Protein AF-A0A843AF05-F1 (afdb_monomer_lite)

Structure (mmCIF, N/CA/C/O backbone):
data_AF-A0A843AF05-F1
#
_entry.id   AF-A0A843AF05-F1
#
loop_
_atom_site.group_PDB
_atom_site.id
_atom_site.type_symbol
_atom_site.label_atom_id
_atom_site.label_alt_id
_atom_site.label_comp_id
_atom_site.label_asym_id
_atom_site.label_entity_id
_atom_site.label_seq_id
_atom_site.pdbx_PDB_ins_code
_atom_site.Cartn_x
_atom_site.Cartn_y
_atom_site.Cartn_z
_atom_site.occupancy
_atom_site.B_iso_or_equiv
_atom_site.auth_seq_id
_atom_site.auth_comp_id
_atom_site.auth_asym_id
_atom_site.auth_atom_id
_atom_site.pdbx_PDB_model_num
ATOM 1 N N . MET A 1 1 ? 6.111 -13.508 3.708 1.00 65.50 1 MET A N 1
ATOM 2 C CA . MET A 1 1 ? 7.132 -12.492 4.043 1.00 65.50 1 MET A CA 1
ATOM 3 C C . MET A 1 1 ? 6.820 -11.132 3.424 1.00 65.50 1 MET A C 1
ATOM 5 O O . MET A 1 1 ? 6.467 -10.242 4.177 1.00 65.50 1 MET A O 1
ATOM 9 N N . LEU A 1 2 ? 6.823 -10.956 2.097 1.00 78.25 2 LEU A N 1
ATOM 10 C CA . LEU A 1 2 ? 6.743 -9.611 1.488 1.00 78.25 2 LEU A CA 1
ATOM 11 C C . LEU A 1 2 ? 5.409 -8.857 1.713 1.00 78.25 2 LEU A C 1
ATOM 13 O O . LEU A 1 2 ? 5.406 -7.641 1.886 1.00 78.25 2 LEU A O 1
ATOM 17 N N . LEU A 1 3 ? 4.280 -9.576 1.787 1.00 76.75 3 LEU A N 1
ATOM 18 C CA . LEU A 1 3 ? 2.965 -8.995 2.101 1.00 76.75 3 LEU A CA 1
ATOM 19 C C . LEU A 1 3 ? 2.932 -8.345 3.494 1.00 76.75 3 LEU A C 1
ATOM 21 O O . LEU A 1 3 ? 2.376 -7.261 3.656 1.00 76.75 3 LEU A O 1
ATOM 25 N N . GLU A 1 4 ? 3.529 -8.997 4.493 1.00 80.56 4 GLU A N 1
ATOM 26 C CA . GLU A 1 4 ? 3.540 -8.509 5.875 1.00 80.56 4 GLU A CA 1
ATOM 27 C C . GLU A 1 4 ? 4.415 -7.262 6.015 1.00 80.56 4 GLU A C 1
ATOM 29 O O . GLU A 1 4 ? 4.018 -6.321 6.693 1.00 80.56 4 GLU A O 1
ATOM 34 N N . GLU A 1 5 ? 5.541 -7.191 5.301 1.00 82.81 5 GLU A N 1
ATOM 35 C CA . GLU A 1 5 ? 6.403 -6.003 5.278 1.00 82.81 5 GLU A CA 1
ATOM 36 C C . GLU A 1 5 ? 5.757 -4.816 4.552 1.00 82.81 5 GLU A C 1
ATOM 38 O O . GLU A 1 5 ? 5.852 -3.669 5.006 1.00 82.81 5 GLU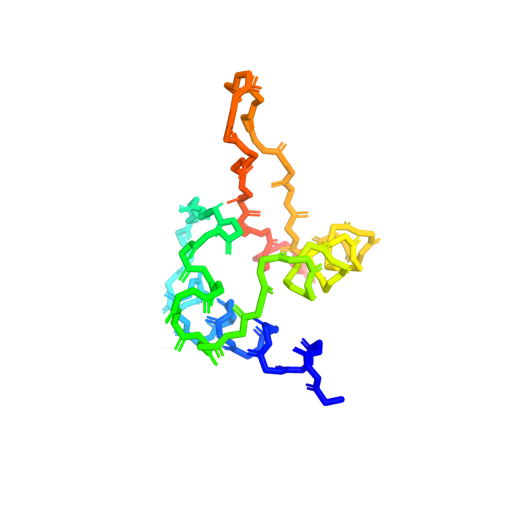 A O 1
ATOM 43 N N . VAL A 1 6 ? 5.063 -5.074 3.436 1.00 80.88 6 VAL A N 1
ATOM 44 C CA . VAL A 1 6 ? 4.276 -4.055 2.724 1.00 80.88 6 VAL A CA 1
ATOM 45 C C . VAL A 1 6 ? 3.150 -3.552 3.616 1.00 80.88 6 VAL A C 1
ATOM 47 O O . VAL A 1 6 ? 2.985 -2.339 3.757 1.00 80.88 6 VAL A O 1
ATOM 50 N N . ARG A 1 7 ? 2.423 -4.463 4.268 1.00 78.81 7 ARG A N 1
ATOM 51 C CA . ARG A 1 7 ? 1.360 -4.124 5.211 1.00 78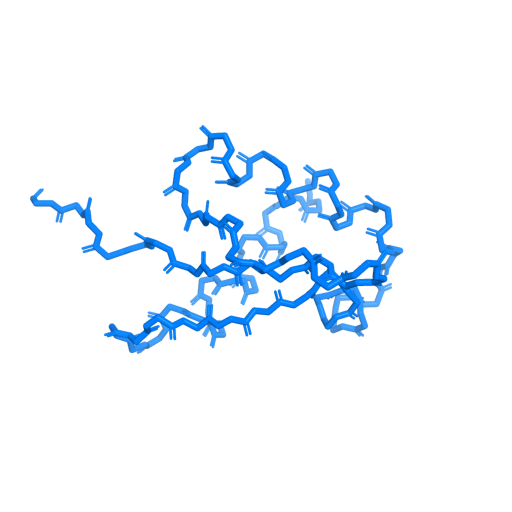.81 7 ARG A CA 1
ATOM 52 C C . ARG A 1 7 ? 1.899 -3.306 6.380 1.00 78.81 7 ARG A C 1
ATOM 54 O O . ARG A 1 7 ? 1.373 -2.230 6.627 1.00 78.81 7 ARG A O 1
ATOM 61 N N . GLU A 1 8 ? 2.965 -3.748 7.041 1.00 82.94 8 GLU A N 1
ATOM 62 C CA . GLU A 1 8 ? 3.560 -3.025 8.167 1.00 82.94 8 GLU A CA 1
ATOM 63 C C . GLU A 1 8 ? 4.073 -1.647 7.734 1.00 82.94 8 GLU A C 1
ATOM 65 O O . GLU A 1 8 ? 3.902 -0.661 8.447 1.00 82.94 8 GLU A O 1
ATOM 70 N N . THR A 1 9 ? 4.655 -1.538 6.538 1.00 81.38 9 THR A N 1
ATOM 71 C CA . THR A 1 9 ? 5.084 -0.249 5.988 1.00 81.38 9 THR A CA 1
ATOM 72 C C . THR A 1 9 ? 3.897 0.674 5.749 1.00 81.38 9 THR A C 1
ATOM 74 O O . THR A 1 9 ? 3.990 1.859 6.075 1.00 81.38 9 THR A O 1
ATOM 77 N N . ILE A 1 10 ? 2.796 0.149 5.204 1.00 76.62 10 ILE A N 1
ATOM 78 C CA . ILE A 1 10 ? 1.543 0.882 5.012 1.00 76.62 10 ILE A CA 1
ATOM 79 C C . ILE A 1 10 ? 0.980 1.305 6.377 1.00 76.62 10 ILE A C 1
ATOM 81 O O . ILE A 1 10 ? 0.733 2.482 6.604 1.00 76.62 10 ILE A O 1
ATOM 85 N N . GLU A 1 11 ? 0.894 0.399 7.344 1.00 76.19 11 GLU A N 1
ATOM 86 C CA . GLU A 1 11 ? 0.370 0.684 8.679 1.00 76.19 11 GLU A CA 1
ATOM 87 C C . GLU A 1 11 ? 1.256 1.678 9.454 1.00 76.19 11 GLU A C 1
ATOM 89 O O . GLU A 1 11 ? 0.808 2.756 9.834 1.00 76.19 11 GLU A O 1
ATOM 94 N N . LYS A 1 12 ? 2.551 1.415 9.630 1.00 74.69 12 LYS A N 1
ATOM 95 C CA . LYS A 1 12 ? 3.442 2.302 10.399 1.00 74.69 12 LYS A CA 1
ATOM 96 C C . LYS A 1 12 ? 3.637 3.674 9.755 1.00 74.69 12 LYS A C 1
ATOM 98 O O . LYS A 1 12 ? 3.805 4.659 10.462 1.00 74.69 12 LYS A O 1
ATOM 103 N N . LYS A 1 13 ? 3.687 3.778 8.424 1.00 69.62 13 LYS A N 1
ATOM 104 C CA . LYS A 1 13 ? 3.991 5.059 7.752 1.00 69.62 13 LYS A CA 1
ATOM 105 C C . LYS A 1 13 ? 2.728 5.830 7.367 1.00 69.62 13 LYS A C 1
ATOM 107 O O . LYS A 1 13 ? 2.776 7.056 7.354 1.00 69.62 13 LYS A O 1
ATOM 112 N N . TYR A 1 14 ? 1.637 5.130 7.062 1.00 65.94 14 TYR A N 1
ATOM 113 C CA . TYR A 1 14 ? 0.432 5.700 6.457 1.00 65.94 14 TYR A CA 1
ATOM 114 C C . TYR A 1 14 ? -0.829 5.549 7.328 1.00 65.94 14 TYR A C 1
ATOM 116 O O . TYR A 1 14 ? -1.870 6.079 6.952 1.00 65.94 14 TYR A O 1
ATOM 124 N N . ASN A 1 15 ? -0.744 4.882 8.489 1.00 63.06 15 ASN A N 1
ATOM 125 C CA . ASN A 1 15 ? -1.840 4.742 9.464 1.00 63.06 15 ASN A CA 1
ATOM 126 C C . ASN A 1 15 ? -1.577 5.475 10.796 1.00 63.06 15 ASN A C 1
ATOM 128 O O . ASN A 1 15 ? -2.402 5.427 11.702 1.00 63.06 15 ASN A O 1
ATOM 132 N N . LEU A 1 16 ? -0.434 6.160 10.951 1.00 51.16 16 LEU A N 1
ATOM 133 C CA . LEU A 1 16 ? -0.017 6.723 12.248 1.00 51.16 16 LEU A CA 1
ATOM 134 C C . LEU A 1 16 ? -0.862 7.927 12.710 1.00 51.16 16 LEU A C 1
ATOM 136 O O . LEU A 1 16 ? -0.765 8.370 13.847 1.00 51.16 16 LEU A O 1
ATOM 140 N N . VAL A 1 17 ? -1.727 8.446 11.848 1.00 46.88 17 VAL A N 1
ATOM 141 C CA . VAL A 1 17 ? -2.715 9.475 12.170 1.00 46.88 17 VAL A CA 1
ATOM 142 C C . VAL A 1 17 ? -3.902 9.179 11.266 1.00 46.88 17 VAL A C 1
ATOM 144 O O . VAL A 1 17 ? -3.663 8.849 10.112 1.00 46.88 17 VAL A O 1
ATOM 147 N N . LYS A 1 18 ? -5.144 9.288 11.753 1.00 54.50 18 LYS A N 1
ATOM 148 C CA . LYS A 1 18 ? -6.420 9.156 11.011 1.00 54.50 18 LYS A CA 1
ATOM 149 C C . LYS A 1 18 ? -6.545 10.121 9.806 1.00 54.50 18 LYS A C 1
ATOM 151 O O . LYS A 1 18 ? -7.464 10.929 9.732 1.00 54.50 18 LYS A O 1
ATOM 156 N N . ARG A 1 19 ? -5.582 10.112 8.895 1.00 56.19 19 ARG A N 1
ATOM 157 C CA . ARG A 1 19 ? -5.477 10.943 7.708 1.00 56.19 19 ARG A CA 1
ATOM 158 C C . ARG A 1 19 ? -5.383 9.994 6.534 1.00 56.19 19 ARG A C 1
ATOM 160 O O . ARG A 1 19 ? -4.496 9.147 6.488 1.00 56.19 19 ARG A O 1
ATOM 167 N N . GLU A 1 20 ? -6.310 10.155 5.603 1.00 63.44 20 GLU A N 1
ATOM 168 C CA . GLU A 1 20 ? -6.246 9.495 4.307 1.00 63.44 20 GLU A CA 1
ATOM 169 C C . GLU A 1 20 ? -4.899 9.837 3.664 1.00 63.44 20 GLU A C 1
ATOM 171 O O . GLU A 1 20 ? -4.597 11.009 3.427 1.00 63.44 20 GLU A O 1
ATOM 176 N N . TYR A 1 21 ? -4.067 8.825 3.419 1.00 74.56 21 TYR A N 1
ATOM 177 C CA . TYR A 1 21 ? -2.774 9.026 2.780 1.00 74.56 21 TYR A CA 1
ATOM 178 C C . TYR A 1 21 ? -2.750 8.316 1.437 1.00 74.56 21 TYR A C 1
ATOM 180 O O . TYR A 1 21 ? -3.132 7.149 1.333 1.00 74.56 21 TYR A O 1
ATOM 188 N N . THR A 1 22 ? -2.276 9.023 0.413 1.00 79.38 22 THR A N 1
ATOM 189 C CA . THR A 1 22 ? -2.110 8.497 -0.938 1.00 79.38 22 THR A CA 1
ATOM 190 C C . THR A 1 22 ? -0.666 8.078 -1.219 1.00 79.38 22 THR A C 1
ATOM 192 O O . THR A 1 22 ? 0.284 8.800 -0.917 1.00 79.38 22 THR A O 1
ATOM 195 N N . PHE A 1 23 ? -0.470 6.895 -1.797 1.00 82.12 23 PHE A N 1
ATOM 196 C CA . PHE A 1 23 ? 0.852 6.368 -2.133 1.00 82.12 23 PHE A CA 1
ATOM 197 C C . PHE A 1 23 ? 0.845 5.589 -3.447 1.00 82.12 23 PHE A C 1
ATOM 199 O O . PHE A 1 23 ? -0.190 5.157 -3.942 1.00 82.12 23 PHE A O 1
ATOM 206 N N . THR A 1 24 ? 2.029 5.392 -4.019 1.00 85.50 24 THR A N 1
ATOM 207 C CA . THR A 1 24 ? 2.228 4.645 -5.268 1.00 85.50 24 THR A CA 1
ATOM 208 C C . THR A 1 24 ? 3.087 3.406 -5.040 1.00 85.50 24 THR A C 1
ATOM 210 O O . THR A 1 24 ? 3.918 3.369 -4.127 1.00 85.50 24 THR A O 1
ATOM 213 N N . ASN A 1 25 ? 2.954 2.405 -5.916 1.00 85.44 25 ASN A N 1
ATOM 214 C CA .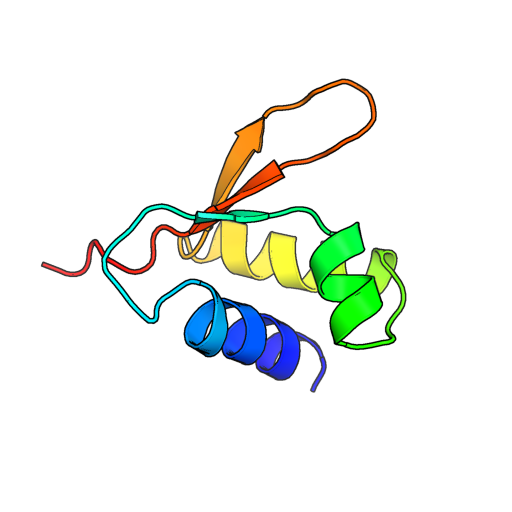 ASN A 1 25 ? 3.754 1.175 -5.832 1.00 85.44 25 ASN A CA 1
ATOM 215 C C . ASN A 1 25 ? 5.261 1.472 -5.844 1.00 85.44 25 ASN A C 1
ATOM 217 O O . ASN A 1 25 ? 6.011 0.868 -5.086 1.00 85.44 25 ASN A O 1
ATOM 221 N N . ALA A 1 26 ? 5.697 2.448 -6.647 1.00 85.06 26 ALA A N 1
ATOM 222 C CA . ALA A 1 26 ? 7.100 2.845 -6.743 1.00 85.06 26 ALA A CA 1
ATOM 223 C C . ALA A 1 26 ? 7.656 3.399 -5.417 1.00 85.06 26 ALA A C 1
ATOM 225 O O . ALA A 1 26 ? 8.813 3.151 -5.080 1.00 85.06 26 ALA A O 1
ATOM 226 N N . GLN A 1 27 ? 6.843 4.126 -4.641 1.00 85.00 27 GLN A N 1
ATOM 227 C CA . GLN A 1 27 ? 7.259 4.653 -3.336 1.00 85.00 27 GLN A CA 1
ATOM 228 C C . GLN A 1 27 ? 7.465 3.533 -2.313 1.00 85.00 27 GLN A C 1
ATOM 230 O O . GLN A 1 27 ? 8.455 3.553 -1.581 1.00 85.00 27 GLN A O 1
ATOM 235 N N . ILE A 1 28 ? 6.563 2.549 -2.284 1.00 84.25 28 ILE A N 1
ATOM 236 C CA . ILE A 1 28 ? 6.676 1.384 -1.399 1.00 84.25 28 ILE A CA 1
ATOM 237 C C . ILE A 1 28 ? 7.857 0.502 -1.828 1.00 84.25 28 ILE A C 1
ATOM 239 O O . ILE A 1 28 ? 8.687 0.150 -0.993 1.00 84.25 28 ILE A O 1
ATOM 243 N N . ALA A 1 29 ? 8.000 0.244 -3.131 1.00 86.94 29 ALA A N 1
ATOM 244 C CA . ALA A 1 29 ? 9.079 -0.558 -3.708 1.00 86.94 29 ALA A CA 1
ATOM 245 C C . ALA A 1 29 ? 10.459 0.022 -3.386 1.00 86.94 29 ALA A C 1
ATOM 247 O O . ALA A 1 29 ? 11.320 -0.667 -2.844 1.00 86.94 29 ALA A O 1
ATOM 248 N N . LYS A 1 30 ? 10.642 1.331 -3.608 1.00 87.94 30 LYS A N 1
ATOM 249 C CA . LYS A 1 30 ? 11.889 2.039 -3.282 1.00 87.94 30 LYS A CA 1
ATOM 250 C C . LYS A 1 30 ? 12.229 1.958 -1.795 1.00 87.94 30 LYS A C 1
ATOM 252 O O . LYS A 1 30 ? 13.402 1.906 -1.435 1.00 87.94 30 LYS A O 1
ATOM 257 N N . LYS A 1 31 ? 11.217 1.975 -0.930 1.00 84.94 31 LYS A N 1
ATOM 258 C CA . LYS A 1 31 ? 11.412 1.996 0.518 1.00 84.94 31 LYS A CA 1
ATOM 259 C C . LYS A 1 31 ? 11.751 0.624 1.087 1.00 84.94 31 LYS A C 1
ATOM 261 O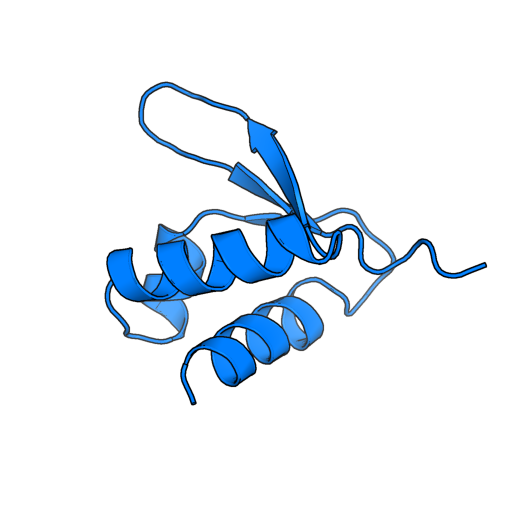 O . LYS A 1 31 ? 12.618 0.532 1.947 1.00 84.94 31 LYS A O 1
ATOM 266 N N . LEU A 1 32 ? 11.100 -0.411 0.573 1.00 82.00 32 LEU A N 1
ATOM 267 C CA . LEU A 1 32 ? 11.386 -1.801 0.914 1.00 82.00 32 LEU A CA 1
ATOM 268 C C . LEU A 1 32 ? 12.588 -2.360 0.138 1.00 82.00 32 LEU A C 1
ATOM 270 O O . LEU A 1 32 ? 13.042 -3.455 0.435 1.00 82.00 32 LEU A O 1
ATOM 274 N N . LYS A 1 33 ? 13.130 -1.603 -0.829 1.00 87.38 33 LYS A N 1
ATOM 275 C CA . LYS A 1 33 ? 14.178 -2.048 -1.763 1.00 87.38 33 LYS A CA 1
ATOM 276 C C . LYS A 1 33 ? 13.797 -3.348 -2.485 1.00 87.38 33 LYS A C 1
ATOM 278 O O . LYS A 1 33 ? 14.638 -4.209 -2.716 1.00 87.38 33 LYS A O 1
ATOM 283 N N . VAL A 1 34 ? 12.524 -3.461 -2.849 1.00 87.44 34 VAL A N 1
ATOM 284 C CA . VAL A 1 34 ? 11.958 -4.606 -3.573 1.00 87.44 34 VAL A CA 1
ATOM 285 C C . VAL A 1 34 ? 11.497 -4.175 -4.958 1.00 87.44 34 VAL A C 1
ATOM 287 O O . VAL A 1 34 ? 11.344 -2.984 -5.243 1.00 87.44 34 VAL A O 1
ATOM 290 N N . GLU A 1 35 ? 11.228 -5.147 -5.822 1.00 87.25 35 GLU A N 1
ATOM 291 C CA . GLU A 1 35 ? 10.650 -4.874 -7.130 1.00 87.25 35 GLU A CA 1
ATOM 292 C C . GLU A 1 35 ? 9.215 -4.347 -7.033 1.00 87.25 35 GLU A C 1
ATOM 294 O O . GLU A 1 35 ? 8.398 -4.785 -6.218 1.00 87.25 35 GLU A O 1
ATOM 299 N N . THR A 1 36 ? 8.875 -3.429 -7.938 1.00 85.25 36 THR A N 1
ATOM 300 C CA . THR A 1 36 ? 7.528 -2.841 -8.018 1.00 85.25 36 THR A CA 1
ATOM 301 C C . THR A 1 36 ? 6.457 -3.904 -8.289 1.00 85.25 36 THR A C 1
ATOM 303 O O . THR A 1 36 ? 5.323 -3.758 -7.833 1.00 85.25 36 THR A O 1
ATOM 306 N N . SER A 1 37 ? 6.813 -4.990 -8.982 1.00 83.81 37 SER A N 1
ATOM 307 C CA . SER A 1 37 ? 5.937 -6.137 -9.247 1.00 83.81 37 SER A CA 1
ATOM 308 C C . SER A 1 37 ? 5.517 -6.850 -7.958 1.00 83.81 37 SER A C 1
ATOM 310 O O . SER A 1 37 ? 4.327 -7.074 -7.752 1.00 83.81 37 SER A O 1
ATOM 312 N N . ALA A 1 38 ? 6.458 -7.090 -7.041 1.00 83.88 38 ALA A N 1
ATOM 313 C CA . ALA A 1 38 ? 6.187 -7.748 -5.761 1.00 83.88 38 ALA A CA 1
ATOM 314 C C . ALA A 1 38 ? 5.290 -6.886 -4.849 1.00 83.88 38 ALA A C 1
ATOM 316 O O . ALA A 1 38 ? 4.390 -7.376 -4.157 1.00 83.88 38 ALA A O 1
ATOM 317 N N . VAL A 1 39 ? 5.481 -5.563 -4.901 1.00 85.62 39 VAL A N 1
ATOM 318 C CA . VAL A 1 39 ? 4.581 -4.606 -4.242 1.00 85.62 39 VAL A CA 1
ATOM 319 C C . VAL A 1 39 ? 3.194 -4.642 -4.864 1.00 85.62 39 VAL A C 1
ATOM 321 O O . VAL A 1 39 ? 2.212 -4.637 -4.132 1.00 85.62 39 VAL A O 1
ATOM 324 N N . ARG A 1 40 ? 3.088 -4.691 -6.196 1.00 85.19 40 ARG A N 1
ATOM 325 C CA . ARG A 1 40 ? 1.798 -4.715 -6.895 1.00 85.19 40 ARG A CA 1
ATOM 326 C C . ARG A 1 40 ? 0.945 -5.902 -6.457 1.00 85.19 40 ARG A C 1
ATOM 328 O O . ARG A 1 40 ? -0.237 -5.706 -6.199 1.00 85.19 40 ARG A O 1
ATOM 335 N N . GLU A 1 41 ? 1.529 -7.090 -6.339 1.00 86.06 41 GLU A N 1
ATOM 336 C CA . GLU A 1 41 ? 0.817 -8.271 -5.836 1.00 86.06 41 GLU A CA 1
ATOM 337 C C . GLU A 1 41 ? 0.328 -8.064 -4.401 1.00 86.06 41 GLU A C 1
ATOM 339 O O . GLU A 1 41 ? -0.841 -8.295 -4.099 1.00 86.06 41 GLU A O 1
ATOM 344 N N . SER A 1 42 ? 1.195 -7.538 -3.534 1.00 85.06 42 SER A N 1
ATOM 345 C CA . SER A 1 42 ? 0.854 -7.300 -2.129 1.00 85.06 42 SER A CA 1
ATOM 346 C C . SER A 1 42 ? -0.260 -6.262 -1.971 1.00 85.06 42 SER A C 1
ATOM 348 O O . SER A 1 42 ? -1.200 -6.443 -1.204 1.00 85.06 42 SER A O 1
ATOM 350 N N . VAL A 1 43 ? -0.187 -5.182 -2.740 1.00 82.81 43 VAL A N 1
ATOM 351 C CA . VAL A 1 43 ? -1.161 -4.090 -2.749 1.00 82.81 43 VAL A CA 1
ATOM 352 C C . VAL A 1 43 ? -2.518 -4.555 -3.292 1.00 82.81 43 VAL A C 1
ATOM 354 O O . VAL A 1 43 ? -3.541 -4.188 -2.730 1.00 82.81 43 VAL A O 1
ATOM 357 N N . LEU A 1 44 ? -2.559 -5.435 -4.299 1.00 85.50 44 LEU A N 1
ATOM 358 C CA . LEU A 1 44 ? -3.815 -6.040 -4.768 1.00 85.50 44 LEU A CA 1
ATOM 359 C C . LEU A 1 44 ? -4.499 -6.892 -3.690 1.00 85.50 44 LEU A C 1
ATOM 361 O O . LEU A 1 44 ? -5.727 -6.923 -3.612 1.00 85.50 44 LEU A O 1
ATOM 365 N N . VAL A 1 45 ? -3.727 -7.585 -2.850 1.00 86.25 45 VAL A N 1
ATOM 366 C CA . VAL A 1 45 ? -4.291 -8.332 -1.716 1.00 86.25 45 VAL A CA 1
ATOM 367 C C . VAL A 1 45 ? -4.868 -7.373 -0.673 1.00 86.25 45 VAL A C 1
ATOM 369 O O . VAL A 1 45 ? -5.970 -7.606 -0.184 1.00 86.25 45 VAL A O 1
ATOM 372 N N . LEU A 1 46 ? -4.175 -6.271 -0.375 1.00 83.00 46 LEU A N 1
ATOM 373 C CA . LEU A 1 46 ? -4.661 -5.247 0.558 1.00 83.00 46 LEU A CA 1
ATOM 374 C C . LEU A 1 46 ? -5.912 -4.522 0.029 1.00 83.00 46 LEU A C 1
ATOM 376 O O . LEU A 1 46 ? -6.798 -4.200 0.820 1.00 83.00 46 LEU A O 1
ATOM 380 N N . GLU A 1 47 ? -6.005 -4.311 -1.290 1.00 86.00 47 GLU A N 1
ATOM 381 C CA . GLU A 1 47 ? -7.204 -3.801 -1.975 1.00 86.00 47 GLU A CA 1
ATOM 382 C C . GLU A 1 47 ? -8.381 -4.766 -1.775 1.00 86.00 47 GLU A C 1
ATOM 384 O O . GLU A 1 47 ? -9.444 -4.365 -1.311 1.00 86.00 47 GLU A O 1
ATOM 389 N N . LYS A 1 48 ? -8.176 -6.068 -2.030 1.00 85.06 48 LYS A N 1
ATOM 390 C CA . LYS A 1 48 ? -9.204 -7.102 -1.806 1.00 85.06 48 LYS A CA 1
ATOM 391 C C . LYS A 1 48 ? -9.649 -7.213 -0.347 1.00 85.06 48 LYS A C 1
ATOM 393 O O . LYS A 1 48 ? -10.788 -7.584 -0.091 1.00 85.06 48 LYS A O 1
ATOM 398 N N . GLN A 1 49 ? -8.760 -6.920 0.599 1.00 82.94 49 GLN A N 1
ATOM 399 C CA . GLN A 1 49 ? -9.072 -6.895 2.030 1.00 82.94 49 GLN A CA 1
ATOM 400 C C . GLN A 1 49 ? -9.768 -5.598 2.478 1.00 82.94 49 GLN A C 1
ATOM 402 O O . GLN A 1 49 ? -10.115 -5.479 3.651 1.00 82.94 49 GLN A O 1
ATOM 407 N N . GLY A 1 50 ? -9.953 -4.620 1.583 1.00 80.06 50 GLY A N 1
ATOM 408 C CA . GLY A 1 50 ? -10.572 -3.330 1.899 1.00 80.06 50 GLY A CA 1
ATOM 409 C C . GLY A 1 50 ? -9.710 -2.426 2.787 1.00 80.06 50 GLY A C 1
ATOM 410 O O . GLY A 1 50 ? -10.215 -1.478 3.383 1.00 80.06 50 GLY A O 1
ATOM 411 N N . LEU A 1 51 ? -8.409 -2.711 2.911 1.00 80.12 51 LEU A N 1
ATOM 412 C CA . LEU A 1 51 ? -7.488 -1.909 3.728 1.00 80.12 51 LEU A CA 1
ATOM 413 C C . LEU A 1 51 ? -6.997 -0.670 2.977 1.00 80.12 51 LEU A C 1
ATOM 415 O O . LEU A 1 51 ? -6.602 0.323 3.594 1.00 80.12 51 LEU A O 1
ATOM 419 N N . ILE A 1 52 ? -7.014 -0.737 1.648 1.00 83.62 52 ILE A N 1
ATOM 420 C CA . ILE A 1 52 ? -6.672 0.358 0.753 1.00 83.62 52 ILE A CA 1
ATOM 421 C C . ILE A 1 52 ? -7.665 0.405 -0.407 1.00 83.62 52 ILE A C 1
ATOM 423 O O . ILE A 1 52 ? -8.202 -0.622 -0.813 1.00 83.62 52 ILE A O 1
ATOM 427 N N . GLU A 1 53 ? -7.851 1.584 -0.980 1.00 85.06 53 GLU A N 1
ATOM 428 C CA . GLU A 1 53 ? -8.686 1.803 -2.157 1.0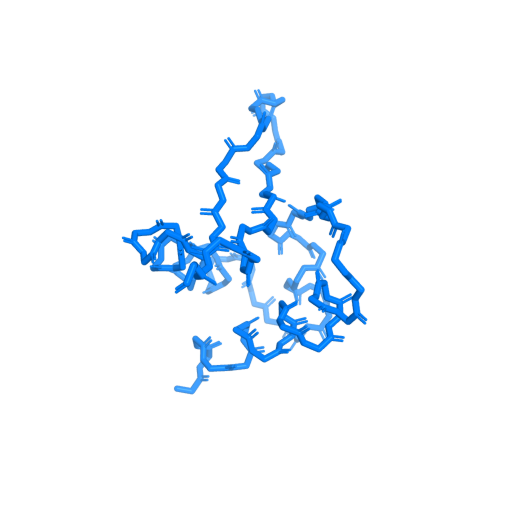0 85.06 53 GLU A CA 1
ATOM 429 C C . GLU A 1 53 ? -7.869 2.462 -3.265 1.00 85.06 53 GLU A C 1
ATOM 431 O O . GLU A 1 53 ? -6.950 3.247 -3.020 1.00 85.06 53 GLU A O 1
ATOM 436 N N . ARG A 1 54 ? -8.186 2.141 -4.518 1.00 83.38 54 ARG A N 1
ATOM 437 C CA . ARG A 1 54 ? -7.554 2.784 -5.669 1.00 83.38 54 ARG A CA 1
ATOM 438 C C . ARG A 1 54 ? -8.216 4.139 -5.909 1.00 83.38 54 ARG A C 1
ATOM 440 O O . ARG A 1 54 ? -9.417 4.198 -6.136 1.00 83.38 54 ARG A O 1
ATOM 447 N N . THR A 1 55 ? -7.433 5.214 -5.883 1.00 75.62 55 THR A N 1
ATOM 448 C CA . THR A 1 55 ? -7.954 6.594 -5.967 1.00 75.62 55 THR A CA 1
ATOM 449 C C . THR A 1 55 ? -7.704 7.296 -7.291 1.00 75.62 55 THR A C 1
ATOM 451 O O . THR A 1 55 ? -8.499 8.150 -7.657 1.00 75.62 55 THR A O 1
ATOM 454 N N . ASP A 1 56 ? -6.618 6.980 -8.000 1.00 68.06 56 ASP A N 1
ATOM 455 C CA . ASP A 1 56 ? -6.283 7.693 -9.236 1.00 68.06 56 ASP A CA 1
ATOM 456 C C . ASP A 1 56 ? -5.606 6.773 -10.260 1.00 68.06 56 ASP A C 1
ATOM 458 O O . ASP A 1 56 ? -4.735 5.961 -9.915 1.00 68.06 56 ASP A O 1
ATOM 462 N N . LEU A 1 57 ? -6.053 6.911 -11.510 1.00 60.81 57 LEU A N 1
ATOM 463 C CA . LEU A 1 57 ? -5.560 6.240 -12.711 1.00 60.81 57 LEU A CA 1
ATOM 464 C C . LEU A 1 57 ? -5.005 7.291 -13.683 1.00 60.81 57 LEU A C 1
ATOM 466 O O . LEU A 1 57 ? -5.343 7.292 -14.865 1.00 60.81 57 LEU A O 1
ATOM 470 N N . ALA A 1 58 ? -4.138 8.199 -13.231 1.00 58.00 58 ALA A N 1
ATOM 471 C CA . ALA A 1 58 ? -3.235 8.843 -14.173 1.00 58.00 58 ALA A CA 1
ATOM 472 C C . ALA A 1 58 ? -2.544 7.722 -14.968 1.00 58.00 58 ALA A C 1
ATOM 474 O O . ALA A 1 58 ? -2.021 6.779 -14.376 1.00 58.00 58 ALA A O 1
ATOM 475 N N . ILE A 1 59 ? -2.575 7.811 -16.299 1.00 54.78 59 ILE A N 1
ATOM 476 C CA . ILE A 1 59 ? -2.304 6.737 -17.283 1.00 54.78 59 ILE A CA 1
ATOM 477 C C . ILE A 1 59 ? -0.989 5.955 -17.034 1.00 54.78 59 ILE A C 1
ATOM 479 O O . ILE A 1 59 ? -0.839 4.829 -17.502 1.00 54.78 59 ILE A O 1
ATOM 483 N N . SER A 1 60 ? -0.074 6.493 -16.217 1.00 59.25 60 SER A N 1
ATOM 484 C CA . SER A 1 60 ? 1.200 5.868 -15.836 1.00 59.25 60 SER A CA 1
ATOM 485 C C . SER A 1 60 ? 1.449 5.711 -14.321 1.00 59.25 60 SER A C 1
ATOM 487 O O . SER A 1 60 ? 2.535 5.276 -13.935 1.00 59.25 60 SER A O 1
ATOM 489 N N . ARG A 1 61 ? 0.513 6.074 -13.430 1.00 66.38 61 ARG A N 1
ATOM 490 C CA . ARG A 1 61 ? 0.683 5.986 -11.964 1.00 66.38 61 ARG A CA 1
ATOM 491 C C . ARG A 1 61 ? -0.606 5.567 -11.263 1.00 66.38 61 ARG A C 1
ATOM 493 O O . ARG A 1 61 ? -1.523 6.361 -11.105 1.00 66.38 61 ARG A O 1
ATOM 500 N N . ILE A 1 62 ? -0.619 4.331 -10.765 1.00 74.06 62 ILE A N 1
ATOM 501 C CA . ILE A 1 62 ? -1.676 3.851 -9.871 1.00 74.06 62 ILE A CA 1
ATOM 502 C C . ILE A 1 62 ? -1.414 4.408 -8.471 1.00 74.06 62 ILE A C 1
ATOM 504 O O . ILE A 1 62 ? -0.355 4.144 -7.886 1.00 74.06 62 ILE A O 1
ATOM 508 N N . THR A 1 63 ? -2.386 5.158 -7.954 1.00 81.94 63 THR A N 1
ATOM 509 C CA . THR A 1 63 ? -2.328 5.746 -6.613 1.00 81.94 63 THR A CA 1
ATOM 510 C C . THR A 1 63 ? -3.351 5.086 -5.696 1.00 81.94 63 THR A C 1
ATOM 512 O O . THR A 1 63 ? -4.529 4.969 -6.040 1.00 81.94 63 THR A O 1
ATOM 515 N N . TRP A 1 64 ? -2.897 4.690 -4.514 1.00 83.75 64 TRP A N 1
ATOM 516 C CA . TRP A 1 64 ? -3.663 3.987 -3.492 1.00 83.75 64 TRP A CA 1
ATOM 517 C C . TRP A 1 64 ? -3.890 4.886 -2.298 1.00 83.75 64 TRP A C 1
ATOM 519 O O . TRP A 1 64 ? -2.976 5.601 -1.897 1.00 83.75 64 TRP A O 1
ATOM 529 N N . ARG A 1 65 ? -5.075 4.812 -1.711 1.00 83.00 65 ARG A N 1
ATOM 530 C CA . ARG A 1 65 ? -5.470 5.499 -0.489 1.00 83.00 65 ARG A CA 1
ATOM 531 C C . ARG A 1 65 ? -5.630 4.482 0.634 1.00 83.00 65 ARG A C 1
ATOM 533 O O . ARG A 1 65 ? -6.181 3.413 0.408 1.00 83.00 65 ARG A O 1
ATOM 540 N N . THR A 1 66 ? -5.166 4.805 1.837 1.00 80.12 66 THR A N 1
ATOM 541 C CA . THR A 1 66 ? -5.399 3.980 3.032 1.00 80.12 66 THR A CA 1
ATOM 542 C C . THR A 1 66 ? -6.819 4.141 3.578 1.00 80.12 66 THR A C 1
ATOM 544 O O . THR A 1 66 ? -7.295 5.261 3.748 1.00 80.12 66 THR A O 1
ATOM 547 N N . CYS A 1 67 ? -7.473 3.020 3.905 1.00 72.88 67 CYS A N 1
ATOM 548 C CA . CYS A 1 67 ? -8.861 2.965 4.397 1.00 72.88 67 CYS A CA 1
ATOM 549 C C . CYS A 1 67 ? -8.977 2.345 5.801 1.00 72.88 67 CYS A C 1
ATOM 551 O O . CYS A 1 67 ? -10.074 2.104 6.303 1.00 72.88 67 CYS A O 1
ATOM 553 N N . LEU A 1 68 ? -7.834 2.150 6.469 1.00 64.44 68 LEU A N 1
ATOM 554 C CA . LEU A 1 68 ? -7.635 1.461 7.756 1.00 64.44 68 LEU A CA 1
ATOM 555 C C . LEU A 1 68 ? -8.342 2.079 8.988 1.00 64.44 68 LEU A C 1
ATOM 557 O O . LEU A 1 68 ? -8.067 1.679 10.115 1.00 64.44 68 LEU A O 1
ATOM 561 N N . GLY A 1 69 ? -9.267 3.022 8.805 1.00 51.75 69 GLY A N 1
ATOM 562 C CA . GLY A 1 69 ? -9.976 3.728 9.878 1.00 51.75 69 GLY A CA 1
ATOM 563 C C . GLY A 1 69 ? -11.475 3.435 10.003 1.00 51.75 69 GLY A C 1
ATOM 564 O O . GLY A 1 69 ? -12.090 3.962 10.924 1.00 51.75 69 GLY A O 1
ATOM 565 N N . LYS A 1 70 ? -12.077 2.626 9.118 1.00 49.84 70 LYS A N 1
ATOM 566 C CA . LYS A 1 70 ? -13.502 2.245 9.195 1.00 49.84 70 LYS A CA 1
ATOM 567 C C . LYS A 1 70 ? -13.689 0.855 9.815 1.00 49.84 70 LYS A C 1
ATOM 569 O O . LYS A 1 70 ? -14.198 -0.057 9.174 1.00 49.84 70 LYS A O 1
ATOM 574 N N . ARG A 1 71 ? -13.234 0.667 11.051 1.00 45.38 71 ARG A N 1
ATOM 575 C CA . ARG A 1 71 ? -13.846 -0.337 11.932 1.00 45.38 71 ARG A CA 1
ATOM 576 C C . ARG A 1 71 ? -14.618 0.445 12.982 1.00 45.38 71 ARG A C 1
ATOM 578 O O . ARG A 1 71 ? -13.994 1.067 13.840 1.00 45.38 71 ARG A O 1
ATOM 585 N N . GLU A 1 72 ? -15.933 0.508 12.776 1.00 41.12 72 GLU A N 1
ATOM 586 C CA . GLU A 1 72 ? -16.920 0.814 13.821 1.00 41.12 72 GLU A CA 1
ATOM 587 C C . GLU A 1 72 ? -16.783 -0.163 14.993 1.00 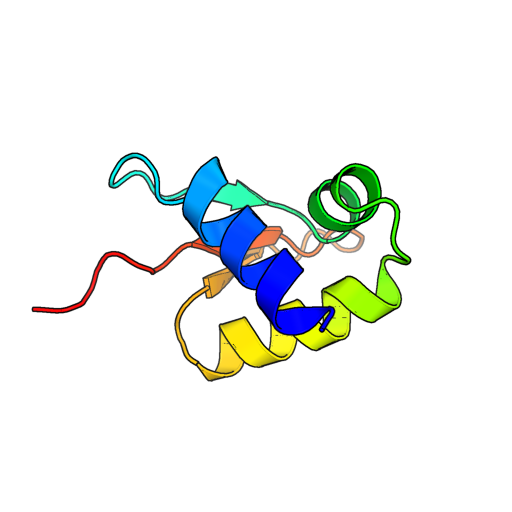41.12 72 GLU A C 1
ATOM 589 O O . GLU A 1 72 ? -16.428 -1.341 14.740 1.00 41.12 72 GLU A O 1
#

Secondary structure (DSSP, 8-state):
-HHHHHHHHHHHHHSSSS---EEEHHHHHHHHT--HHHHHHHHHHHHHTTSEEEEEEETTEEEEEE-TT---

pLDDT: mean 75.57, std 12.24, range [41.12, 87.94]

Sequence (72 aa):
MLLEEVRETIEKKYNLVKREYTFTNAQIAKKLKVETSAVRESVLVLEKQGLIERTDLAISRITWRTCLGKRE

Foldseek 3Di:
DLLVLLVVCCCVVVVPDPDWDKDWLVVSCVVVVHDSVSSVVSVVVCCVVVQWDFDDCPVPTTMIIGPNPPDD

Radius of gyration: 11.41 Å; chains: 1; bounding box: 31×23×31 Å